Protein AF-A0A937TSB7-F1 (afdb_monomer_lite)

Structure (mmCIF, N/CA/C/O backbone):
data_AF-A0A937TSB7-F1
#
_entry.id   AF-A0A937TSB7-F1
#
loop_
_atom_site.group_PDB
_atom_site.id
_atom_site.type_symbol
_atom_site.label_atom_id
_atom_site.label_alt_id
_atom_site.label_comp_id
_atom_site.label_asym_id
_atom_site.label_entity_id
_atom_site.label_seq_id
_atom_site.pdbx_PDB_ins_code
_atom_site.Cartn_x
_atom_site.Cartn_y
_atom_site.Cartn_z
_atom_site.occupancy
_atom_site.B_iso_or_equiv
_atom_site.auth_seq_id
_atom_site.auth_comp_id
_atom_site.auth_asym_id
_atom_site.auth_atom_id
_atom_site.pdbx_PDB_model_num
ATOM 1 N N . MET A 1 1 ? -65.345 5.703 58.751 1.00 45.28 1 MET A N 1
ATOM 2 C CA . MET A 1 1 ? -63.980 5.934 58.237 1.00 45.28 1 MET A CA 1
ATOM 3 C C . MET A 1 1 ? -63.883 5.206 56.911 1.00 45.28 1 MET A C 1
ATOM 5 O O . MET A 1 1 ? -63.643 4.007 56.901 1.00 45.28 1 MET A O 1
ATOM 9 N N . GLU A 1 2 ? -64.194 5.893 55.814 1.00 49.22 2 GLU A N 1
ATOM 10 C CA . GLU A 1 2 ? -63.988 5.342 54.473 1.00 49.22 2 GLU A CA 1
ATOM 11 C C . GLU A 1 2 ? -62.492 5.393 54.180 1.00 49.22 2 GLU A C 1
ATOM 13 O O . GLU A 1 2 ? -61.899 6.463 54.052 1.00 49.22 2 GLU A O 1
ATOM 18 N N . VAL A 1 3 ? -61.857 4.224 54.179 1.00 56.31 3 VAL A N 1
ATOM 19 C CA . VAL A 1 3 ? -60.467 4.093 53.753 1.00 56.31 3 VAL A CA 1
ATOM 20 C C . VAL A 1 3 ? -60.455 4.343 52.250 1.00 56.31 3 VAL A C 1
ATOM 22 O O . VAL A 1 3 ? -61.058 3.586 51.492 1.00 56.31 3 VAL A O 1
ATOM 25 N N . ASN A 1 4 ? -59.810 5.434 51.840 1.00 58.97 4 ASN A N 1
ATOM 26 C CA . ASN A 1 4 ? -59.728 5.883 50.456 1.00 58.97 4 ASN A CA 1
ATOM 27 C C . ASN A 1 4 ? -58.975 4.823 49.631 1.00 58.97 4 ASN A C 1
ATOM 29 O O . ASN A 1 4 ? -57.746 4.765 49.618 1.00 58.97 4 ASN A O 1
ATOM 33 N N . THR A 1 5 ? -59.714 3.935 48.970 1.00 61.91 5 THR A N 1
ATOM 34 C CA . THR A 1 5 ? -59.184 2.807 48.183 1.00 61.91 5 THR A CA 1
ATOM 35 C C . THR A 1 5 ? -58.285 3.269 47.034 1.00 61.91 5 THR A C 1
ATOM 37 O O . THR A 1 5 ? -57.380 2.540 46.627 1.00 61.91 5 THR A O 1
ATOM 40 N N . LEU A 1 6 ? -58.479 4.506 46.566 1.00 63.22 6 LEU A N 1
ATOM 41 C CA . LEU A 1 6 ? -57.620 5.168 45.588 1.00 63.22 6 LEU A CA 1
ATOM 42 C C . LEU A 1 6 ? -56.193 5.398 46.117 1.00 63.22 6 LEU A C 1
ATOM 44 O O . LEU A 1 6 ? -55.239 5.124 45.394 1.00 63.22 6 LEU A O 1
ATOM 48 N N . ASP A 1 7 ? -56.027 5.827 47.372 1.00 66.88 7 ASP A N 1
ATOM 49 C CA . ASP A 1 7 ? -54.698 6.065 47.964 1.00 66.88 7 ASP A CA 1
ATOM 50 C C . ASP A 1 7 ? -53.915 4.760 48.141 1.00 66.88 7 ASP A C 1
ATOM 52 O O . ASP A 1 7 ? -52.712 4.703 47.879 1.00 66.88 7 ASP A O 1
ATOM 56 N N . VAL A 1 8 ? -54.606 3.680 48.517 1.00 72.06 8 VAL A N 1
ATOM 57 C CA . VAL A 1 8 ? -54.001 2.347 48.671 1.00 72.06 8 VAL A CA 1
ATOM 58 C C . VAL A 1 8 ? -53.564 1.783 47.314 1.00 72.06 8 VAL A C 1
ATOM 60 O O . VAL A 1 8 ? -52.490 1.186 47.206 1.00 72.06 8 VAL A O 1
ATOM 63 N N . PHE A 1 9 ? -54.359 2.005 46.262 1.00 72.44 9 PHE A N 1
ATOM 64 C CA . PHE A 1 9 ? -54.006 1.613 44.898 1.00 72.44 9 PHE A CA 1
ATOM 65 C C . PHE A 1 9 ? -52.768 2.363 44.394 1.00 72.44 9 PHE A C 1
ATOM 67 O O . PHE A 1 9 ? -51.819 1.726 43.933 1.00 72.44 9 PHE A O 1
ATOM 74 N N . TRP A 1 10 ? -52.727 3.693 44.537 1.00 66.81 10 TRP A N 1
ATOM 75 C CA . TRP A 1 10 ? -51.576 4.490 44.107 1.00 66.81 10 TRP A CA 1
ATOM 76 C C . TRP A 1 10 ? -50.312 4.155 44.905 1.00 66.81 10 TRP A C 1
ATOM 78 O O . TRP A 1 10 ? -49.263 3.940 44.300 1.00 66.81 10 TRP A O 1
ATOM 88 N N . GLN A 1 11 ? -50.390 4.001 46.232 1.00 71.81 11 GLN A N 1
ATOM 89 C CA . GLN A 1 11 ? -49.241 3.566 47.042 1.00 71.81 11 GLN A CA 1
ATOM 90 C C . GLN A 1 11 ? -48.721 2.181 46.638 1.00 71.81 11 GLN A C 1
ATOM 92 O O . GLN A 1 11 ? -47.508 1.967 46.574 1.00 71.81 11 GLN A O 1
ATOM 97 N N . SER A 1 12 ? -49.619 1.241 46.339 1.00 72.31 12 SER A N 1
ATOM 98 C CA . SER A 1 12 ? -49.245 -0.098 45.876 1.00 72.31 12 SER A CA 1
ATOM 99 C C . SER A 1 12 ? -48.592 -0.061 44.489 1.00 72.31 12 SER A C 1
ATOM 101 O O . SER A 1 12 ? -47.549 -0.683 44.280 1.00 72.31 12 SER A O 1
ATOM 103 N N . LEU A 1 13 ? -49.135 0.741 43.567 1.00 67.38 13 LEU A N 1
ATOM 104 C CA . LEU A 1 13 ? -48.596 0.925 42.220 1.00 67.38 13 LEU A CA 1
ATOM 105 C C . LEU A 1 13 ? -47.207 1.579 42.250 1.00 67.38 13 LEU A C 1
ATOM 107 O O . LEU A 1 13 ? -46.297 1.101 41.578 1.00 67.38 13 LEU A O 1
ATOM 111 N N . PHE A 1 14 ? -47.004 2.619 43.065 1.00 68.44 14 PHE A N 1
ATOM 112 C CA . PHE A 1 14 ? -45.695 3.261 43.220 1.00 68.44 14 PHE A CA 1
ATOM 113 C C . PHE A 1 14 ? -44.668 2.340 43.890 1.00 68.44 14 PHE A C 1
ATOM 115 O O . PHE A 1 14 ? -43.514 2.316 43.467 1.00 68.44 14 PHE A O 1
ATOM 122 N N . ASN A 1 15 ? -45.070 1.520 44.867 1.00 68.75 15 ASN A N 1
ATOM 123 C CA . ASN A 1 15 ? -44.190 0.505 45.456 1.00 68.75 15 ASN A CA 1
ATOM 124 C C . ASN A 1 15 ? -43.838 -0.617 44.469 1.00 68.75 15 ASN A C 1
ATOM 126 O O . ASN A 1 15 ? -42.709 -1.108 44.470 1.00 68.75 15 ASN A O 1
ATOM 130 N N . PHE A 1 16 ? -44.779 -1.022 43.616 1.00 66.06 16 PHE A N 1
ATOM 131 C CA . PHE A 1 16 ? -44.555 -2.010 42.562 1.00 66.06 16 PHE A CA 1
ATOM 132 C C . PHE A 1 16 ? -43.618 -1.466 41.476 1.00 66.06 16 PHE A C 1
ATOM 134 O O . PHE A 1 16 ? -42.624 -2.107 41.138 1.00 66.06 16 PHE A O 1
ATOM 141 N N . LEU A 1 17 ? -43.864 -0.239 41.009 1.00 58.41 17 LEU A N 1
ATOM 142 C CA . LEU A 1 17 ? -42.990 0.463 40.070 1.00 58.41 17 LEU A CA 1
ATOM 143 C C . LEU A 1 17 ? -41.605 0.722 40.673 1.00 58.41 17 LEU A C 1
ATOM 145 O O . LEU A 1 17 ? -40.614 0.517 39.986 1.00 58.41 17 LEU A O 1
ATOM 149 N N . GLY A 1 18 ? -41.505 1.077 41.957 1.00 60.25 18 GLY A N 1
ATOM 150 C CA . GLY A 1 18 ? -40.231 1.218 42.668 1.00 60.25 18 GLY A CA 1
ATOM 151 C C . GLY A 1 18 ? -39.452 -0.098 42.756 1.00 60.25 18 GLY A C 1
ATOM 152 O O . GLY A 1 18 ? -38.250 -0.120 42.499 1.00 60.25 18 GLY A O 1
ATOM 153 N N . LYS A 1 19 ? -40.135 -1.218 43.030 1.00 62.44 19 LYS A N 1
ATOM 154 C CA . LYS A 1 19 ? -39.529 -2.562 43.068 1.00 62.44 19 LYS A CA 1
ATOM 155 C C . LYS A 1 19 ? -39.089 -3.083 41.699 1.00 62.44 19 LYS A C 1
ATOM 157 O O . LYS A 1 19 ? -38.166 -3.887 41.658 1.00 62.44 19 LYS A O 1
ATOM 162 N N . ILE A 1 20 ? -39.716 -2.646 40.606 1.00 60.31 20 ILE A N 1
ATOM 163 C CA . ILE A 1 20 ? -39.336 -3.025 39.233 1.00 60.31 20 ILE A CA 1
ATOM 164 C C . ILE A 1 20 ? -38.275 -2.074 38.667 1.00 60.31 20 ILE A C 1
ATOM 166 O O . ILE A 1 20 ? -37.319 -2.514 38.037 1.00 60.31 20 ILE A O 1
ATOM 170 N N . ALA A 1 21 ? -38.388 -0.772 38.929 1.00 56.16 21 ALA A N 1
ATOM 171 C CA . ALA A 1 21 ? -37.456 0.230 38.427 1.00 56.16 21 ALA A CA 1
ATOM 172 C C . ALA A 1 21 ? -36.057 0.092 39.048 1.00 56.16 21 ALA A C 1
ATOM 174 O O . ALA A 1 21 ? -35.066 0.210 38.327 1.00 56.16 21 ALA A O 1
ATOM 175 N N . LEU A 1 22 ? -35.951 -0.211 40.351 1.00 56.69 22 LEU A N 1
ATOM 176 C CA . LEU A 1 22 ? -34.654 -0.381 41.021 1.00 56.69 22 LEU A CA 1
ATOM 177 C C . LEU A 1 22 ? -33.755 -1.476 40.409 1.00 56.69 22 LEU A C 1
ATOM 179 O O . LEU A 1 22 ? -32.578 -1.192 40.215 1.00 56.69 22 LEU A O 1
ATOM 183 N N . PRO A 1 23 ? -34.236 -2.692 40.086 1.00 58.09 23 PRO A N 1
ATOM 184 C CA . PRO A 1 23 ? -33.421 -3.715 39.422 1.00 58.09 23 PRO A CA 1
ATOM 185 C C . PRO A 1 23 ? -33.215 -3.466 37.918 1.00 58.09 23 PRO A C 1
ATOM 187 O O . PRO A 1 23 ? -32.215 -3.917 37.356 1.00 58.09 23 PRO A O 1
ATOM 190 N N . CYS A 1 24 ? -34.095 -2.708 37.253 1.00 59.84 24 CYS A N 1
ATOM 191 C CA . CYS A 1 24 ? -33.927 -2.355 35.840 1.00 59.84 24 CYS A CA 1
ATOM 192 C C . CYS A 1 24 ? -32.843 -1.289 35.602 1.00 59.84 24 CYS A C 1
ATOM 194 O O . CYS A 1 24 ? -32.210 -1.299 34.545 1.00 59.84 24 CYS A O 1
ATOM 196 N N . ILE A 1 25 ? -32.584 -0.397 36.566 1.00 64.00 25 ILE A N 1
ATOM 197 C CA . ILE A 1 25 ? -31.557 0.653 36.441 1.00 64.00 25 ILE A CA 1
ATOM 198 C C . ILE A 1 25 ? -30.133 0.060 36.314 1.00 64.00 25 ILE A C 1
ATOM 200 O O . ILE A 1 25 ? -29.445 0.412 35.353 1.00 64.00 25 ILE A O 1
ATOM 204 N N . PRO A 1 26 ? -29.675 -0.871 37.182 1.00 66.69 26 PRO A N 1
ATOM 205 C CA . PRO A 1 26 ? -28.391 -1.556 37.026 1.00 66.69 26 PRO A CA 1
ATOM 206 C C . PRO A 1 26 ? -28.300 -2.376 35.740 1.00 66.69 26 PRO A C 1
ATOM 208 O O . PRO A 1 26 ? -27.251 -2.378 35.103 1.00 66.69 26 PRO A O 1
ATOM 211 N N . PHE A 1 27 ? -29.390 -3.036 35.328 1.00 65.75 27 PHE A N 1
ATOM 212 C CA . PHE A 1 27 ? -29.427 -3.811 34.084 1.00 65.75 27 PHE A CA 1
ATOM 213 C C . PHE A 1 27 ? -29.255 -2.914 32.851 1.00 65.75 27 PHE A C 1
ATOM 215 O O . PHE A 1 27 ? -28.420 -3.192 31.994 1.00 65.75 27 PHE A O 1
ATOM 222 N N . TYR A 1 28 ? -29.976 -1.793 32.784 1.00 69.94 28 TYR A N 1
ATOM 223 C CA . TYR A 1 28 ? -29.848 -0.813 31.705 1.00 69.94 28 TYR A CA 1
ATOM 224 C C . TYR A 1 28 ? -28.469 -0.137 31.690 1.00 69.94 28 TYR A C 1
ATOM 226 O O . TYR A 1 28 ? -27.864 0.019 30.629 1.00 69.94 28 TYR A O 1
ATOM 234 N N . LEU A 1 29 ? -27.932 0.230 32.859 1.00 68.00 29 LEU A N 1
ATOM 235 C CA . LEU A 1 29 ? -26.5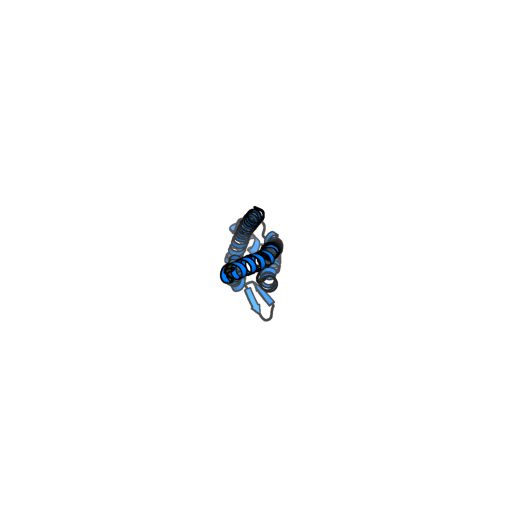74 0.770 32.974 1.00 68.00 29 LEU A CA 1
ATOM 236 C C . LEU A 1 29 ? -25.524 -0.260 32.538 1.00 68.00 29 LEU A C 1
ATOM 238 O O . LEU A 1 29 ? -24.632 0.084 31.767 1.00 68.00 29 LEU A O 1
ATOM 242 N N . GLY A 1 30 ? -25.660 -1.517 32.966 1.00 66.75 30 GLY A N 1
ATOM 243 C CA . GLY A 1 30 ? -24.797 -2.628 32.570 1.00 66.75 30 GLY A CA 1
ATOM 244 C C . GLY A 1 30 ? -24.846 -2.900 31.068 1.00 66.75 30 GLY A C 1
ATOM 245 O O . GLY A 1 30 ? -23.798 -2.986 30.433 1.00 66.75 30 GLY A O 1
ATOM 246 N N . TRP A 1 31 ? -26.041 -2.927 30.473 1.00 73.31 31 TRP A N 1
ATOM 247 C CA . TRP A 1 31 ? -26.232 -3.031 29.023 1.00 73.31 31 TRP A CA 1
ATOM 248 C C . TRP A 1 31 ? -25.556 -1.872 28.290 1.00 73.31 31 TRP A C 1
ATOM 250 O O . TRP A 1 31 ? -24.817 -2.077 27.329 1.00 73.31 31 TRP A O 1
ATOM 260 N N . LYS A 1 32 ? -25.774 -0.633 28.742 1.00 68.75 32 LYS A N 1
ATOM 261 C CA . LYS A 1 32 ? -25.209 0.563 28.106 1.00 68.75 32 LYS A CA 1
ATOM 262 C C . LYS A 1 32 ? -23.683 0.600 28.212 1.00 68.75 32 LYS A C 1
ATOM 264 O O . LYS A 1 32 ? -23.017 1.002 27.261 1.00 68.75 32 LYS A O 1
ATOM 269 N N . LEU A 1 33 ? -23.121 0.180 29.345 1.00 68.50 33 LEU A N 1
ATOM 270 C CA . LEU A 1 33 ? -21.675 0.043 29.534 1.00 68.50 33 LEU A CA 1
ATOM 271 C C . LEU A 1 33 ? -21.109 -1.089 28.669 1.00 68.50 33 LEU A C 1
ATOM 273 O O . LEU A 1 33 ? -20.098 -0.882 28.008 1.00 68.50 33 LEU A O 1
ATOM 277 N N . SER A 1 34 ? -21.793 -2.233 28.594 1.00 72.62 34 SER A N 1
ATOM 278 C CA . SER A 1 34 ? -21.432 -3.354 27.718 1.00 72.62 34 SER A CA 1
ATOM 279 C C . SER A 1 34 ? -21.415 -2.938 26.246 1.00 72.62 34 SER A C 1
ATOM 281 O O . SER A 1 34 ? -20.419 -3.167 25.564 1.00 72.62 34 SER A O 1
ATOM 283 N N . GLN A 1 35 ? -22.446 -2.229 25.774 1.00 72.56 35 GLN A N 1
ATOM 284 C CA . GLN A 1 35 ? -22.472 -1.688 24.415 1.00 72.56 35 GLN A CA 1
ATOM 285 C C . GLN A 1 35 ? -21.349 -0.680 24.170 1.00 72.56 35 GLN A C 1
ATOM 287 O O . GLN A 1 35 ? -20.709 -0.730 23.124 1.00 72.56 35 GLN A O 1
ATOM 292 N N . LYS A 1 36 ? -21.064 0.214 25.125 1.00 74.56 36 LYS A N 1
ATOM 293 C CA . LYS A 1 36 ? -19.937 1.151 25.006 1.00 74.56 36 LYS A CA 1
ATOM 294 C C . LYS A 1 36 ? -18.596 0.425 24.894 1.00 74.56 36 LYS A C 1
ATOM 296 O O . LYS A 1 36 ? -17.787 0.797 24.049 1.00 74.56 36 LYS A O 1
ATOM 301 N N . THR A 1 37 ? -18.368 -0.601 25.711 1.00 74.81 37 THR A N 1
ATOM 302 C CA . THR A 1 37 ? -17.149 -1.419 25.653 1.00 74.81 37 THR A CA 1
ATOM 303 C C . THR A 1 37 ? -17.055 -2.169 24.330 1.00 74.81 37 THR A C 1
ATOM 305 O O . THR A 1 37 ? -16.008 -2.132 23.695 1.00 74.81 37 THR A O 1
ATOM 308 N N . PHE A 1 38 ? -18.156 -2.768 23.873 1.00 76.94 38 PHE A N 1
ATOM 309 C CA . PHE A 1 38 ? -18.225 -3.461 22.588 1.00 76.94 38 PHE A CA 1
ATOM 310 C C . PHE A 1 38 ? -17.914 -2.526 21.412 1.00 76.94 38 PHE A C 1
ATOM 312 O O . PHE A 1 38 ? -17.071 -2.845 20.580 1.00 76.94 38 PHE A O 1
ATOM 319 N N . ILE A 1 39 ? -18.523 -1.336 21.371 1.00 80.31 39 ILE A N 1
ATOM 320 C CA . ILE A 1 39 ? -18.247 -0.328 20.336 1.00 80.31 39 ILE A CA 1
ATOM 321 C C . ILE A 1 39 ? -16.782 0.109 20.392 1.00 80.31 39 ILE A C 1
ATOM 323 O O . ILE A 1 39 ? -16.127 0.185 19.356 1.00 80.31 39 ILE A O 1
ATOM 327 N N . LYS A 1 40 ? -16.240 0.364 21.590 1.00 80.88 40 LYS A N 1
ATOM 328 C CA . LYS A 1 40 ? -14.826 0.727 21.751 1.00 80.88 40 LYS A CA 1
ATOM 329 C C . LYS A 1 40 ? -13.905 -0.376 21.229 1.00 80.88 40 LYS A C 1
ATOM 331 O O . LYS A 1 40 ? -12.926 -0.075 20.555 1.00 80.88 40 LYS A O 1
ATOM 336 N N . GLN A 1 41 ? -14.227 -1.635 21.506 1.00 82.00 41 GLN A N 1
ATOM 337 C CA . GLN A 1 41 ? -13.452 -2.779 21.040 1.00 82.00 41 GLN A CA 1
ATOM 338 C C . GLN A 1 41 ? -13.510 -2.912 19.514 1.00 82.00 41 GLN A C 1
ATOM 340 O O . GLN A 1 41 ? -12.464 -2.992 18.883 1.00 82.00 41 GLN A O 1
ATOM 345 N N . LEU A 1 42 ? -14.695 -2.778 18.913 1.00 81.62 42 LEU A N 1
ATOM 346 C CA . LEU A 1 42 ? -14.865 -2.767 17.457 1.00 81.62 42 LEU A CA 1
ATOM 347 C C . LEU A 1 42 ? -14.065 -1.639 16.780 1.00 81.62 42 LEU A C 1
ATOM 349 O O . LEU A 1 42 ? -13.458 -1.845 15.727 1.00 81.62 42 LEU A O 1
ATOM 353 N N . LEU A 1 43 ? -14.041 -0.446 17.385 1.00 82.38 43 LEU A N 1
ATOM 354 C CA . LEU A 1 43 ? -13.255 0.689 16.894 1.00 82.38 43 LEU A CA 1
ATOM 355 C C . LEU A 1 43 ? -11.749 0.419 16.979 1.00 82.38 43 LEU A C 1
ATOM 357 O O . LEU A 1 43 ? -11.026 0.717 16.030 1.00 82.38 43 LEU A O 1
ATOM 361 N N . LEU A 1 44 ? -11.277 -0.157 18.088 1.00 84.88 44 LEU A N 1
ATOM 362 C CA . LEU A 1 44 ? -9.872 -0.533 18.253 1.00 84.88 44 LEU A CA 1
ATOM 363 C C . LEU A 1 44 ? -9.460 -1.636 17.274 1.00 84.88 44 LEU A C 1
ATOM 365 O O . LEU A 1 44 ? -8.388 -1.536 16.681 1.00 84.88 44 LEU A O 1
ATOM 369 N N . ASP A 1 45 ? -10.314 -2.634 17.055 1.00 86.56 45 ASP A N 1
ATOM 370 C CA . ASP A 1 45 ? -10.072 -3.711 16.093 1.00 86.56 45 ASP A CA 1
ATOM 371 C C . ASP A 1 45 ? -10.014 -3.167 14.662 1.00 86.56 45 ASP A C 1
ATOM 373 O O . ASP A 1 45 ? -9.095 -3.486 13.909 1.00 86.56 45 ASP A O 1
ATOM 377 N N . THR A 1 46 ? -10.933 -2.269 14.300 1.00 88.25 46 THR A N 1
ATOM 378 C CA . THR A 1 46 ? -10.927 -1.603 12.988 1.0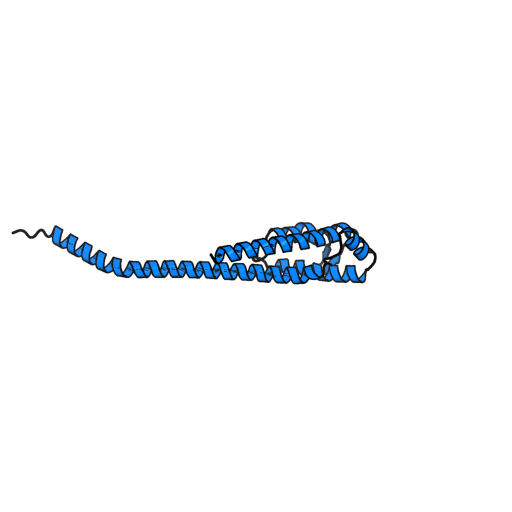0 88.25 46 THR A CA 1
ATOM 379 C C . THR A 1 46 ? -9.670 -0.755 12.798 1.00 88.25 46 THR A C 1
ATOM 381 O O . THR A 1 46 ? -9.041 -0.785 11.740 1.00 88.25 46 THR A O 1
ATOM 384 N N . LEU A 1 47 ? -9.267 -0.012 13.831 1.00 87.44 47 LEU A N 1
ATOM 385 C CA . LEU A 1 47 ? -8.055 0.800 13.803 1.00 87.44 47 LEU A CA 1
ATOM 386 C C . LEU A 1 47 ? -6.797 -0.069 13.679 1.00 87.44 47 LEU A C 1
ATOM 388 O O . LEU A 1 47 ? -5.891 0.276 12.923 1.00 87.44 47 LEU A O 1
ATOM 392 N N . LYS A 1 48 ? -6.755 -1.214 14.367 1.00 89.12 48 LYS A N 1
ATOM 393 C CA . LYS A 1 48 ? -5.677 -2.197 14.235 1.00 89.12 48 LYS A CA 1
ATOM 394 C C . LYS A 1 48 ? -5.570 -2.709 12.798 1.00 89.12 48 LYS A C 1
ATOM 396 O O . LYS A 1 48 ? -4.483 -2.669 12.238 1.00 89.12 48 LYS A O 1
ATOM 401 N N . GLN A 1 49 ? -6.686 -3.091 12.175 1.00 91.62 49 GLN A N 1
ATOM 402 C CA . GLN A 1 49 ? -6.694 -3.538 10.775 1.00 91.62 49 GLN A CA 1
ATOM 403 C C . GLN A 1 49 ? -6.187 -2.453 9.808 1.00 91.62 49 GLN A C 1
ATOM 405 O O . GLN A 1 49 ? -5.455 -2.761 8.869 1.00 91.62 49 GLN A O 1
ATOM 410 N N . ARG A 1 50 ? -6.512 -1.174 10.056 1.00 91.31 50 ARG A N 1
ATOM 411 C CA . ARG A 1 50 ? -5.977 -0.038 9.276 1.00 91.31 50 ARG A CA 1
ATOM 412 C C . ARG A 1 50 ? -4.463 0.126 9.455 1.00 91.31 50 ARG A C 1
ATOM 414 O O . ARG A 1 50 ? -3.756 0.355 8.476 1.00 91.31 50 ARG A O 1
ATOM 421 N N . PHE A 1 51 ? -3.942 -0.038 10.675 1.00 91.00 51 PHE A N 1
ATOM 422 C CA . PHE A 1 51 ? -2.493 -0.042 10.920 1.00 91.00 51 PHE A CA 1
ATOM 423 C C . PHE A 1 51 ? -1.784 -1.229 10.264 1.00 91.00 51 PHE A C 1
ATOM 425 O O . PHE A 1 51 ? -0.712 -1.042 9.690 1.00 91.00 51 PHE A O 1
ATOM 432 N N . ASP A 1 52 ? -2.376 -2.422 10.310 1.00 91.00 52 ASP A N 1
ATOM 433 C CA . ASP A 1 52 ? -1.828 -3.615 9.663 1.00 91.00 52 ASP A CA 1
ATOM 434 C C . ASP A 1 52 ? -1.760 -3.413 8.138 1.00 91.00 52 ASP A C 1
ATOM 436 O O . ASP A 1 52 ? -0.721 -3.658 7.522 1.00 91.00 52 ASP A O 1
ATOM 440 N N . ALA A 1 53 ? -2.816 -2.858 7.529 1.00 91.50 53 ALA A N 1
ATOM 441 C CA . ALA A 1 53 ? -2.821 -2.497 6.111 1.00 91.50 53 ALA A CA 1
ATOM 442 C C . ALA A 1 53 ? -1.743 -1.447 5.773 1.00 91.50 53 ALA A C 1
ATOM 444 O O . ALA A 1 53 ? -0.992 -1.613 4.808 1.00 91.50 53 ALA A O 1
ATOM 445 N N . LEU A 1 54 ? -1.605 -0.396 6.592 1.00 92.38 54 LEU A N 1
ATOM 446 C CA . LEU A 1 54 ? -0.547 0.605 6.434 1.00 92.38 54 LEU A CA 1
ATOM 447 C C . LEU A 1 54 ? 0.852 -0.022 6.538 1.00 92.38 54 LEU A C 1
ATOM 449 O O . LEU A 1 54 ? 1.749 0.350 5.780 1.00 92.38 54 LEU A O 1
ATOM 453 N N . HIS A 1 55 ? 1.056 -0.970 7.454 1.00 90.81 55 HIS A N 1
ATOM 454 C CA . HIS A 1 55 ? 2.338 -1.648 7.627 1.00 90.81 55 HIS A CA 1
ATOM 455 C C . HIS A 1 55 ? 2.743 -2.426 6.370 1.00 90.81 55 HIS A C 1
ATOM 457 O O . HIS A 1 55 ? 3.892 -2.342 5.926 1.00 90.81 55 HIS A O 1
ATOM 463 N N . GLU A 1 56 ? 1.795 -3.123 5.744 1.00 91.31 56 GLU A N 1
ATOM 464 C CA . GLU A 1 56 ? 2.047 -3.816 4.481 1.00 91.31 56 GLU A CA 1
ATOM 465 C C . GLU A 1 56 ? 2.385 -2.851 3.349 1.00 91.31 56 GLU A C 1
ATOM 467 O O . GLU A 1 56 ? 3.367 -3.072 2.637 1.00 91.31 56 GLU A O 1
ATOM 472 N N . ILE A 1 57 ? 1.658 -1.738 3.224 1.00 91.38 57 ILE A N 1
ATOM 473 C CA . ILE A 1 57 ? 1.982 -0.699 2.240 1.00 91.38 57 ILE A CA 1
ATOM 474 C C . ILE A 1 57 ? 3.397 -0.155 2.479 1.00 91.38 57 ILE A C 1
ATOM 476 O O . ILE A 1 57 ? 4.199 -0.066 1.545 1.00 91.38 57 ILE A O 1
ATOM 480 N N . LYS A 1 58 ? 3.739 0.166 3.734 1.00 90.62 58 LYS A N 1
ATOM 481 C CA . LYS A 1 58 ? 5.078 0.639 4.117 1.00 90.62 58 LYS A CA 1
ATOM 482 C C . LYS A 1 58 ? 6.161 -0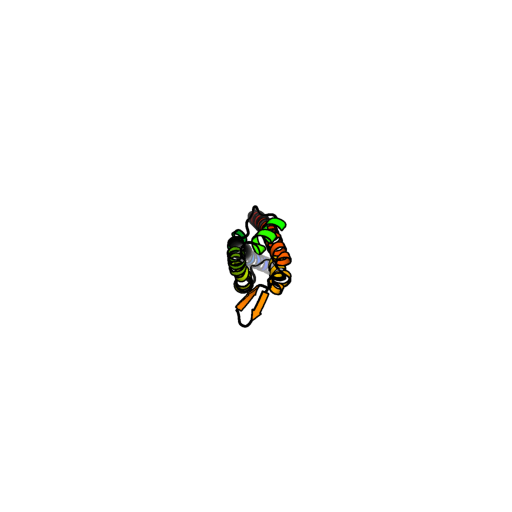.362 3.727 1.00 90.62 58 LYS A C 1
ATOM 484 O O . LYS A 1 58 ? 7.221 0.054 3.265 1.00 90.62 58 LYS A O 1
ATOM 489 N N . SER A 1 59 ? 5.909 -1.664 3.866 1.00 90.00 59 SER A N 1
ATOM 490 C CA . SER A 1 59 ? 6.867 -2.707 3.476 1.00 90.00 59 SER A CA 1
ATOM 491 C C . SER A 1 59 ? 7.190 -2.689 1.974 1.00 90.00 59 SER A C 1
ATOM 493 O O . SER A 1 59 ? 8.345 -2.882 1.580 1.00 90.00 59 SER A O 1
ATOM 495 N N . VAL A 1 60 ? 6.193 -2.383 1.135 1.00 89.12 60 VAL A N 1
ATOM 496 C CA . VAL A 1 60 ? 6.360 -2.246 -0.316 1.00 89.12 60 VAL A CA 1
ATOM 497 C C . VAL A 1 60 ? 7.109 -0.953 -0.639 1.00 89.12 60 VAL A C 1
ATOM 499 O O . VAL A 1 60 ? 8.123 -0.990 -1.342 1.00 89.12 60 VAL A O 1
ATOM 502 N N . ILE A 1 61 ? 6.666 0.167 -0.060 1.00 87.31 61 ILE A N 1
ATOM 503 C CA . ILE A 1 61 ? 7.199 1.513 -0.316 1.00 87.31 61 ILE A CA 1
ATOM 504 C C . ILE A 1 61 ? 8.622 1.704 0.209 1.00 87.31 61 ILE A C 1
ATOM 506 O O . ILE A 1 61 ? 9.386 2.438 -0.405 1.00 87.31 61 ILE A O 1
ATOM 510 N N . ARG A 1 62 ? 9.037 1.008 1.276 1.00 82.81 62 ARG A N 1
ATOM 511 C CA . ARG A 1 62 ? 10.407 1.082 1.829 1.00 82.81 62 ARG A CA 1
ATOM 512 C C . ARG A 1 62 ? 11.504 0.772 0.801 1.00 82.81 62 ARG A C 1
ATOM 514 O O . ARG A 1 62 ? 12.657 1.134 1.007 1.00 82.81 62 ARG A O 1
ATOM 521 N N . ASN A 1 63 ? 11.159 0.093 -0.290 1.00 78.25 63 ASN A N 1
ATOM 522 C CA . ASN A 1 63 ? 12.098 -0.237 -1.364 1.00 78.25 63 ASN A CA 1
ATOM 523 C C . ASN A 1 63 ? 12.312 0.906 -2.355 1.00 78.25 63 ASN A C 1
ATOM 525 O O . ASN A 1 63 ? 13.230 0.836 -3.167 1.00 78.25 63 ASN A O 1
ATOM 529 N N . ILE A 1 64 ? 11.482 1.947 -2.290 1.00 83.62 64 ILE A N 1
ATOM 530 C CA . ILE A 1 64 ? 11.754 3.215 -2.950 1.00 83.62 64 ILE A CA 1
ATOM 531 C C . ILE A 1 64 ? 12.884 3.876 -2.156 1.00 83.62 64 ILE A C 1
ATOM 533 O O . ILE A 1 64 ? 12.704 4.123 -0.960 1.00 83.62 64 ILE A O 1
ATOM 537 N N . PRO A 1 65 ? 14.036 4.174 -2.781 1.00 79.25 65 PRO A N 1
ATOM 538 C CA . PRO A 1 65 ? 15.147 4.810 -2.091 1.00 79.25 65 PRO A CA 1
ATOM 539 C C . PRO A 1 65 ? 14.689 6.099 -1.382 1.00 79.25 65 PRO A C 1
ATOM 541 O O . PRO A 1 65 ? 14.070 6.965 -2.021 1.00 79.25 65 PRO A O 1
ATOM 544 N N . PRO A 1 66 ? 14.930 6.227 -0.064 1.00 75.06 66 PRO A N 1
ATOM 545 C CA . PRO A 1 66 ? 14.497 7.399 0.689 1.00 75.06 66 PRO A CA 1
ATOM 546 C C . PRO A 1 66 ? 15.312 8.639 0.317 1.00 75.06 66 PRO A C 1
ATOM 548 O O . PRO A 1 66 ? 14.746 9.726 0.261 1.00 75.06 66 PRO A O 1
ATOM 551 N N . ASP A 1 67 ? 16.588 8.448 -0.019 1.00 81.75 67 ASP A N 1
ATOM 552 C CA . ASP A 1 67 ? 17.570 9.526 -0.184 1.00 81.75 67 ASP A CA 1
ATOM 553 C C . ASP A 1 67 ? 17.647 10.073 -1.614 1.00 81.75 67 ASP A C 1
ATOM 555 O O . ASP A 1 67 ? 18.348 11.049 -1.859 1.00 81.75 67 ASP A O 1
ATOM 559 N N . LEU A 1 68 ? 16.943 9.449 -2.564 1.00 82.00 68 LEU A N 1
ATOM 560 C CA . LEU A 1 68 ? 16.923 9.919 -3.946 1.00 82.00 68 LEU A CA 1
ATOM 561 C C . LEU A 1 68 ? 15.823 10.958 -4.132 1.00 82.00 68 LEU A C 1
ATOM 563 O O . LEU A 1 68 ? 14.639 10.693 -3.886 1.00 82.00 68 LEU A O 1
ATOM 567 N N . SER A 1 69 ? 16.221 12.118 -4.644 1.00 85.12 69 SER A N 1
ATOM 568 C CA . SER A 1 69 ? 15.301 13.079 -5.236 1.00 85.12 69 SER A CA 1
ATOM 569 C C . SER A 1 69 ? 14.607 12.474 -6.458 1.00 85.12 69 SER A C 1
ATOM 571 O O . SER A 1 69 ? 15.081 11.517 -7.074 1.00 85.12 69 SER A O 1
ATOM 573 N N . ARG A 1 70 ? 13.480 13.064 -6.863 1.00 86.81 70 ARG A N 1
ATOM 574 C CA . ARG A 1 70 ? 12.751 12.662 -8.074 1.00 86.81 70 ARG A CA 1
ATOM 575 C C . ARG A 1 70 ? 13.649 12.578 -9.311 1.00 86.81 70 ARG A C 1
ATOM 577 O O . ARG A 1 70 ? 13.536 11.625 -10.071 1.00 86.81 70 ARG A O 1
ATOM 584 N N . LYS A 1 71 ? 14.537 13.559 -9.507 1.00 88.19 71 LYS A N 1
ATOM 585 C CA . LYS A 1 71 ? 15.451 13.596 -10.660 1.00 88.19 71 LYS A CA 1
ATOM 586 C C . LYS A 1 71 ? 16.427 12.423 -10.630 1.00 88.19 71 LYS A C 1
ATOM 588 O O . LYS A 1 71 ? 16.515 11.687 -11.601 1.00 88.19 71 LYS A O 1
ATOM 593 N N . GLU A 1 72 ? 17.058 12.182 -9.484 1.00 89.69 72 GLU A N 1
ATOM 594 C CA . GLU A 1 72 ? 17.982 11.054 -9.319 1.00 89.69 72 GLU A CA 1
ATOM 595 C C . GLU A 1 72 ? 17.267 9.702 -9.446 1.00 89.69 72 GLU A C 1
ATOM 597 O O . GLU A 1 72 ? 17.839 8.737 -9.950 1.00 89.69 72 GLU A O 1
ATOM 602 N N . LEU A 1 73 ? 16.001 9.620 -9.021 1.00 89.19 73 LEU A N 1
ATOM 603 C CA . LEU A 1 73 ? 15.175 8.432 -9.215 1.00 89.19 73 LEU A CA 1
ATOM 604 C C . LEU A 1 73 ? 14.889 8.189 -10.703 1.00 89.19 73 LEU A C 1
ATOM 606 O O . LEU A 1 73 ? 15.014 7.052 -11.148 1.00 89.19 73 LEU A O 1
ATOM 610 N N . ILE A 1 74 ? 14.554 9.230 -11.471 1.00 92.31 74 IL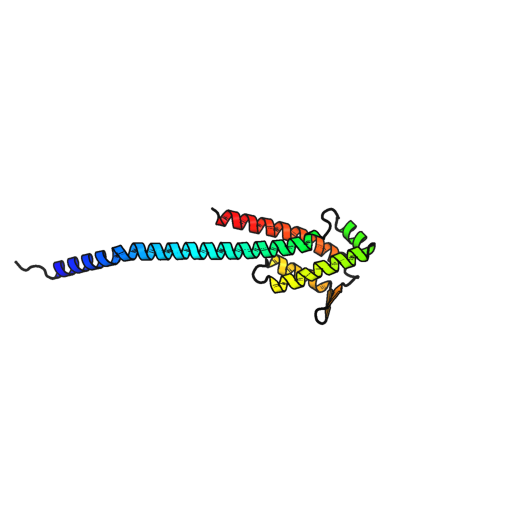E A N 1
ATOM 611 C CA . ILE A 1 74 ? 14.367 9.146 -12.930 1.00 92.31 74 ILE A CA 1
ATOM 612 C C . ILE A 1 74 ? 15.665 8.690 -13.606 1.00 92.31 74 ILE A C 1
ATOM 614 O O . ILE A 1 74 ? 15.651 7.732 -14.380 1.00 92.31 74 ILE A O 1
ATOM 618 N N . ASP A 1 75 ? 16.792 9.321 -13.277 1.00 92.00 75 ASP A N 1
ATOM 619 C CA . ASP A 1 75 ? 18.099 8.985 -13.851 1.00 92.00 75 ASP A CA 1
ATOM 620 C C . ASP A 1 75 ? 18.470 7.528 -13.565 1.00 92.00 75 ASP A C 1
ATOM 622 O O . ASP A 1 75 ? 18.914 6.796 -14.455 1.00 92.00 75 ASP A O 1
ATOM 626 N N . ARG A 1 76 ? 18.219 7.061 -12.338 1.00 91.19 76 ARG A N 1
ATOM 627 C CA . ARG A 1 76 ? 18.466 5.672 -11.944 1.00 91.19 76 ARG A CA 1
ATOM 628 C C . ARG A 1 76 ? 17.524 4.689 -12.635 1.00 91.19 76 ARG A C 1
ATOM 630 O O . ARG A 1 76 ? 17.969 3.629 -13.055 1.00 91.19 76 ARG A O 1
ATOM 637 N N . LEU A 1 77 ? 16.244 5.028 -12.786 1.00 90.75 77 LEU A N 1
ATOM 638 C CA . LEU A 1 77 ? 15.275 4.189 -13.501 1.00 90.75 77 LEU A CA 1
ATOM 639 C C . LEU A 1 77 ? 15.632 4.021 -14.982 1.00 90.75 77 LEU A C 1
ATOM 641 O O . LEU A 1 77 ? 15.393 2.954 -15.543 1.00 90.75 77 LEU A O 1
ATOM 645 N N . ASN A 1 78 ? 16.215 5.052 -15.596 1.00 90.69 78 ASN A N 1
ATOM 646 C CA . ASN A 1 78 ? 16.672 5.012 -16.983 1.00 90.69 78 ASN A CA 1
ATOM 647 C C . ASN A 1 78 ? 18.016 4.287 -17.155 1.00 90.69 78 ASN A C 1
ATOM 649 O O . ASN A 1 78 ? 18.211 3.595 -18.153 1.00 90.69 78 ASN A O 1
ATOM 653 N N . SER A 1 79 ? 18.944 4.452 -16.209 1.00 92.25 79 SER A N 1
ATOM 654 C CA . SER A 1 79 ? 20.309 3.911 -16.311 1.00 92.25 79 SER A CA 1
ATOM 655 C C . SER A 1 79 ? 20.466 2.482 -15.785 1.00 92.25 79 SER A C 1
ATOM 657 O O . SER A 1 79 ? 21.368 1.777 -16.234 1.00 92.25 79 SER A O 1
ATOM 659 N N . ASP A 1 80 ? 19.597 2.036 -14.875 1.00 92.56 80 ASP A N 1
ATOM 660 C CA . ASP A 1 80 ? 19.656 0.718 -14.237 1.00 92.56 80 ASP A CA 1
ATOM 661 C C . ASP A 1 80 ? 18.365 -0.092 -14.505 1.00 92.56 80 ASP A C 1
ATOM 663 O O . ASP A 1 80 ? 17.367 0.024 -13.777 1.00 92.56 80 ASP A O 1
ATOM 667 N N . PRO A 1 81 ? 18.360 -0.943 -15.555 1.00 89.88 81 PRO A N 1
ATOM 668 C CA . PRO A 1 81 ? 17.207 -1.770 -15.905 1.00 89.88 81 PRO A CA 1
ATOM 669 C C . PRO A 1 81 ? 16.804 -2.771 -14.816 1.00 89.88 81 PRO A C 1
ATOM 671 O O . PRO A 1 81 ? 15.615 -3.068 -14.676 1.00 89.88 81 PRO A O 1
ATOM 674 N N . GLU A 1 82 ? 17.761 -3.288 -14.041 1.00 91.94 82 GLU A N 1
ATOM 675 C CA . GLU A 1 82 ? 17.487 -4.238 -12.958 1.00 91.94 82 GLU A CA 1
ATOM 676 C C . GLU A 1 82 ? 16.806 -3.534 -11.783 1.00 91.94 82 GLU A C 1
ATOM 678 O O . GLU A 1 82 ? 15.822 -4.043 -11.236 1.00 91.94 82 GLU A O 1
ATOM 683 N N . PHE A 1 83 ? 17.247 -2.320 -11.444 1.00 91.00 83 PHE A N 1
ATOM 684 C CA . PHE A 1 83 ? 16.553 -1.479 -10.472 1.00 91.00 83 PHE A CA 1
ATOM 685 C C . PHE A 1 83 ? 15.123 -1.157 -10.918 1.00 91.00 83 PHE A C 1
ATOM 687 O O . PHE A 1 83 ? 14.185 -1.349 -10.140 1.00 91.00 83 PHE A O 1
ATOM 694 N N . CYS A 1 84 ? 14.935 -0.731 -12.172 1.00 89.94 84 CYS A N 1
ATOM 695 C CA . CYS A 1 84 ? 13.611 -0.445 -12.726 1.00 89.94 84 CYS A CA 1
ATOM 696 C C . CYS A 1 84 ? 12.688 -1.669 -12.640 1.00 89.94 84 CYS A C 1
ATOM 698 O O . CYS A 1 84 ? 11.572 -1.575 -12.122 1.00 89.94 84 CYS A O 1
ATOM 700 N N . LYS A 1 85 ? 13.168 -2.842 -13.068 1.00 90.38 85 LYS A N 1
ATOM 701 C CA . LYS A 1 85 ? 12.421 -4.104 -13.008 1.00 90.38 85 LYS A CA 1
ATOM 702 C C . LYS A 1 85 ? 12.073 -4.501 -11.572 1.00 90.38 85 LYS A C 1
ATOM 704 O O . LYS A 1 85 ? 10.930 -4.866 -11.299 1.00 90.38 85 LYS A O 1
ATOM 709 N N . SER A 1 86 ? 13.033 -4.402 -10.654 1.00 90.31 86 SER A N 1
ATOM 710 C CA . SER A 1 86 ? 12.849 -4.717 -9.235 1.00 90.31 86 SER A CA 1
ATOM 711 C C . SER A 1 86 ? 11.797 -3.815 -8.586 1.00 90.31 86 SER A C 1
ATOM 713 O O . SER A 1 86 ? 10.850 -4.308 -7.967 1.00 90.31 86 SER A O 1
ATOM 715 N N . LEU A 1 87 ? 11.905 -2.497 -8.781 1.00 89.69 87 LEU A N 1
ATOM 716 C CA . LEU A 1 87 ? 10.961 -1.540 -8.210 1.00 89.69 87 LEU A CA 1
ATOM 717 C C . LEU A 1 87 ? 9.556 -1.716 -8.798 1.00 89.69 87 LEU A C 1
ATOM 719 O O . LEU A 1 87 ? 8.578 -1.758 -8.054 1.00 89.69 87 LEU A O 1
ATOM 723 N N . THR A 1 88 ? 9.464 -1.906 -10.114 1.00 90.31 88 THR A N 1
ATOM 724 C CA . THR A 1 88 ? 8.211 -2.206 -10.820 1.00 90.31 88 THR A CA 1
ATOM 725 C C . THR A 1 88 ? 7.534 -3.451 -10.253 1.00 90.31 88 THR A C 1
ATOM 727 O O . THR A 1 88 ? 6.370 -3.397 -9.857 1.00 90.31 88 THR A O 1
ATOM 730 N N . SER A 1 89 ? 8.272 -4.562 -10.145 1.00 88.94 89 SER A N 1
ATOM 731 C CA . SER A 1 89 ? 7.757 -5.826 -9.609 1.00 88.94 89 SER A CA 1
ATOM 732 C C . SER A 1 89 ? 7.199 -5.672 -8.199 1.00 88.94 89 SER A C 1
ATOM 734 O O . SER A 1 89 ? 6.214 -6.325 -7.858 1.00 88.94 89 SER A O 1
ATOM 736 N N . ARG A 1 90 ? 7.814 -4.823 -7.371 1.00 87.94 90 ARG A N 1
ATOM 737 C CA . ARG A 1 90 ? 7.316 -4.572 -6.019 1.00 87.94 90 ARG A CA 1
ATOM 738 C C . ARG A 1 90 ? 6.109 -3.657 -6.007 1.00 87.94 90 ARG A C 1
ATOM 740 O O . ARG A 1 90 ? 5.178 -3.942 -5.270 1.00 87.94 90 ARG A O 1
ATOM 747 N N . LEU A 1 91 ? 6.077 -2.601 -6.813 1.00 89.94 91 LEU A N 1
ATOM 748 C CA . LEU A 1 91 ? 4.917 -1.708 -6.851 1.00 89.94 91 LEU A CA 1
ATOM 749 C C . LEU A 1 91 ? 3.670 -2.390 -7.420 1.00 89.94 91 LEU A C 1
ATOM 751 O O . LEU A 1 91 ? 2.569 -2.065 -6.987 1.00 89.94 91 LEU A O 1
ATOM 755 N N . ILE A 1 92 ? 3.825 -3.424 -8.252 1.00 90.50 92 ILE A N 1
ATOM 756 C CA . ILE A 1 92 ? 2.708 -4.295 -8.648 1.00 90.50 92 ILE A CA 1
ATOM 757 C C . ILE A 1 92 ? 2.011 -4.925 -7.426 1.00 90.50 92 ILE A C 1
ATOM 759 O O . ILE A 1 92 ? 0.791 -5.095 -7.436 1.00 90.50 92 ILE A O 1
ATOM 763 N N . ARG A 1 93 ? 2.734 -5.197 -6.325 1.00 91.06 93 ARG A N 1
ATOM 764 C CA . ARG A 1 93 ? 2.133 -5.702 -5.075 1.00 91.06 93 ARG A CA 1
ATOM 765 C C . ARG A 1 93 ? 1.057 -4.764 -4.529 1.00 91.06 93 ARG A C 1
ATOM 767 O O . ARG A 1 93 ? 0.124 -5.254 -3.896 1.00 91.06 93 ARG A O 1
ATOM 774 N N . LEU A 1 94 ? 1.150 -3.456 -4.786 1.00 90.62 94 LEU A N 1
ATOM 775 C CA . LEU A 1 94 ? 0.147 -2.487 -4.343 1.00 90.62 94 LEU A CA 1
ATOM 776 C C . LEU A 1 94 ? -1.229 -2.747 -4.972 1.00 90.62 94 LEU A C 1
ATOM 778 O O . LEU A 1 94 ? -2.229 -2.562 -4.287 1.00 90.62 94 LEU A O 1
ATOM 782 N N . PHE A 1 95 ? -1.301 -3.255 -6.209 1.00 89.56 95 PHE A N 1
ATOM 783 C CA . PHE A 1 95 ? -2.575 -3.670 -6.813 1.00 89.56 95 PHE A CA 1
ATOM 784 C C . PHE A 1 95 ? -3.203 -4.856 -6.071 1.00 89.56 95 PHE A C 1
ATOM 786 O O . PHE A 1 95 ? -4.412 -4.884 -5.853 1.00 89.56 95 PHE A O 1
ATOM 793 N N . GLY A 1 96 ? -2.384 -5.818 -5.636 1.00 88.44 96 GLY A N 1
ATOM 794 C CA . GLY A 1 96 ? -2.850 -6.922 -4.794 1.00 88.44 96 GLY A CA 1
ATOM 795 C C . GLY A 1 96 ? -3.339 -6.427 -3.432 1.00 88.44 96 GLY A C 1
ATOM 796 O O . GLY A 1 96 ? -4.448 -6.754 -3.018 1.00 88.44 96 GLY A O 1
ATOM 797 N N . LEU A 1 97 ? -2.557 -5.558 -2.780 1.00 89.25 97 LEU A N 1
ATOM 798 C CA . LEU A 1 97 ? -2.927 -4.964 -1.492 1.00 89.25 97 LEU A CA 1
ATOM 799 C C . LEU A 1 97 ? -4.232 -4.181 -1.577 1.00 89.25 97 LEU A C 1
ATOM 801 O O . LEU A 1 97 ? -5.057 -4.294 -0.673 1.00 89.25 97 LEU A O 1
ATOM 805 N N . ARG A 1 98 ? -4.448 -3.443 -2.673 1.00 89.25 98 ARG A N 1
ATOM 806 C CA . ARG A 1 98 ? -5.710 -2.751 -2.939 1.00 89.25 98 ARG A CA 1
ATOM 807 C C . ARG A 1 98 ? -6.904 -3.695 -2.806 1.00 89.25 98 ARG A C 1
ATOM 809 O O . ARG A 1 98 ? -7.875 -3.346 -2.153 1.00 89.25 98 ARG A O 1
ATOM 816 N N . ASN A 1 99 ? -6.828 -4.888 -3.390 1.00 87.69 99 ASN A N 1
ATOM 817 C CA . ASN A 1 99 ? -7.941 -5.836 -3.382 1.00 87.69 99 ASN A CA 1
ATOM 818 C C . ASN A 1 99 ? -8.059 -6.599 -2.052 1.00 87.69 99 ASN A C 1
ATOM 820 O O . ASN A 1 99 ? -9.164 -6.859 -1.592 1.00 87.69 99 ASN A O 1
ATOM 824 N N . GLU A 1 100 ? -6.934 -6.942 -1.422 1.00 88.00 100 GLU A N 1
ATOM 825 C CA . GLU A 1 100 ? -6.897 -7.738 -0.186 1.00 88.00 100 GLU A CA 1
ATOM 826 C C . GLU A 1 100 ? -7.273 -6.944 1.068 1.00 88.00 100 GLU A C 1
ATOM 828 O O . GLU A 1 100 ? -7.776 -7.513 2.036 1.00 88.00 100 GLU A O 1
ATOM 833 N N . ARG A 1 101 ? -6.980 -5.638 1.083 1.00 86.62 101 ARG A N 1
ATOM 834 C CA . ARG A 1 101 ? -7.070 -4.806 2.290 1.00 86.62 101 ARG A CA 1
ATOM 835 C C . ARG A 1 101 ? -8.269 -3.869 2.314 1.00 86.62 101 ARG A C 1
ATOM 837 O O . ARG A 1 101 ? -8.440 -3.173 3.309 1.00 86.62 101 ARG A O 1
ATOM 844 N N . ILE A 1 102 ? -9.135 -3.865 1.301 1.00 82.62 102 ILE A N 1
ATOM 845 C CA . ILE A 1 102 ? -10.455 -3.221 1.407 1.00 82.62 102 ILE A CA 1
ATOM 846 C C . ILE A 1 102 ? -11.284 -3.974 2.466 1.00 82.62 102 ILE A C 1
ATOM 848 O O . ILE A 1 102 ? -11.345 -5.202 2.411 1.00 82.62 102 ILE A O 1
ATOM 852 N N . PRO A 1 103 ? -11.926 -3.284 3.434 1.00 83.69 103 PRO A N 1
ATOM 853 C CA . PRO A 1 103 ? -12.173 -1.834 3.524 1.00 83.69 103 PRO A CA 1
ATOM 854 C C . PRO A 1 103 ? -11.195 -1.033 4.412 1.00 83.69 103 PRO A C 1
ATOM 856 O O . PRO A 1 103 ? -11.472 0.112 4.749 1.00 83.69 103 PRO A O 1
ATOM 859 N N . PHE A 1 104 ? -10.074 -1.612 4.832 1.00 89.12 104 PHE A N 1
ATOM 860 C CA . PHE A 1 104 ? -9.142 -1.028 5.808 1.00 89.12 104 PHE A CA 1
ATOM 861 C C . PHE A 1 104 ? -8.064 -0.120 5.199 1.00 89.12 104 PHE A C 1
ATOM 863 O O . PHE A 1 104 ? -7.214 0.399 5.921 1.00 89.12 104 PHE A O 1
ATOM 870 N N . LEU A 1 105 ? -8.080 0.074 3.881 1.00 87.69 105 LEU A N 1
ATOM 871 C CA . LEU A 1 105 ? -7.235 1.050 3.202 1.00 87.69 105 LEU A CA 1
ATOM 872 C C . LEU A 1 105 ? -7.854 2.447 3.254 1.00 87.69 105 LEU A C 1
ATOM 874 O O . LEU A 1 105 ? -9.060 2.611 3.079 1.00 87.69 105 LEU A O 1
ATOM 878 N N . GLU A 1 106 ? -7.011 3.465 3.426 1.00 89.06 106 GLU A N 1
ATOM 879 C CA . GLU A 1 106 ? -7.457 4.854 3.318 1.00 89.06 106 GLU A CA 1
ATOM 880 C C . GLU A 1 106 ? -7.886 5.176 1.884 1.00 89.06 106 GLU A C 1
ATOM 882 O O . GLU A 1 106 ? -7.185 4.850 0.923 1.00 89.06 106 GLU A O 1
ATOM 887 N N . SER A 1 107 ? -9.002 5.893 1.746 1.00 89.56 107 SER A N 1
ATOM 888 C CA . SER A 1 107 ? -9.558 6.289 0.447 1.00 89.56 107 SER A CA 1
ATOM 889 C C . SER A 1 107 ? -8.571 7.083 -0.407 1.00 89.56 107 SER A C 1
ATOM 891 O O . SER A 1 107 ? -8.511 6.883 -1.612 1.00 89.56 107 SER A O 1
ATOM 893 N N . GLU A 1 108 ? -7.758 7.940 0.212 1.00 91.75 108 GLU A N 1
ATOM 894 C CA . GLU A 1 108 ? -6.728 8.737 -0.467 1.00 91.75 108 GLU A CA 1
ATOM 895 C C . GLU A 1 108 ? -5.649 7.849 -1.103 1.00 91.75 108 GLU A C 1
ATOM 897 O O . GLU A 1 108 ? -5.153 8.149 -2.188 1.00 91.75 108 GLU A O 1
ATOM 902 N N . PHE A 1 109 ? -5.300 6.734 -0.451 1.00 91.31 109 PHE A N 1
ATOM 903 C CA . PHE A 1 109 ? -4.332 5.784 -0.991 1.00 91.31 109 PHE A CA 1
ATOM 904 C C . PHE A 1 109 ? -4.941 4.960 -2.123 1.00 91.31 109 PHE A C 1
ATOM 906 O O . PHE A 1 109 ? -4.291 4.776 -3.147 1.00 91.31 109 PHE A O 1
ATOM 913 N N . ILE A 1 110 ? -6.195 4.520 -1.978 1.00 90.56 110 ILE A N 1
ATOM 914 C CA . ILE A 1 110 ? -6.935 3.845 -3.058 1.00 90.56 110 ILE A CA 1
ATOM 915 C C . ILE A 1 110 ? -7.000 4.753 -4.292 1.00 90.56 110 ILE A C 1
ATOM 917 O O . ILE A 1 110 ? -6.635 4.333 -5.385 1.00 90.56 110 ILE A O 1
ATOM 921 N N . ASP A 1 111 ? -7.366 6.020 -4.098 1.00 91.56 111 ASP A N 1
ATOM 922 C CA . ASP A 1 111 ? -7.410 7.021 -5.160 1.00 91.56 111 ASP A CA 1
ATOM 923 C C . ASP A 1 111 ? -6.052 7.210 -5.844 1.00 91.56 111 ASP A C 1
ATOM 925 O O . ASP A 1 111 ? -5.994 7.340 -7.068 1.00 91.56 111 ASP A O 1
ATOM 929 N N . LEU A 1 112 ? -4.959 7.221 -5.074 1.00 92.56 112 LEU A N 1
ATOM 930 C CA . LEU A 1 112 ? -3.609 7.308 -5.626 1.00 92.56 112 LEU A CA 1
ATOM 931 C C . LEU A 1 112 ? -3.294 6.088 -6.508 1.00 92.56 112 LEU A C 1
ATOM 933 O O . LEU A 1 112 ? -2.754 6.249 -7.602 1.00 92.56 112 LEU A O 1
ATOM 937 N N . LEU A 1 113 ? -3.645 4.876 -6.070 1.00 91.50 113 LEU A N 1
ATOM 938 C CA . LEU A 1 113 ? -3.420 3.665 -6.864 1.00 91.50 113 LEU A CA 1
ATOM 939 C C . LEU A 1 113 ? -4.226 3.689 -8.167 1.00 91.50 113 LEU A C 1
ATOM 941 O O . LEU A 1 113 ? -3.653 3.512 -9.241 1.00 91.50 113 LEU A O 1
ATOM 945 N N . ASP A 1 114 ? -5.519 3.982 -8.083 1.00 90.25 114 ASP A N 1
ATOM 946 C CA . ASP A 1 114 ? -6.436 3.897 -9.224 1.00 90.25 114 ASP A CA 1
ATOM 947 C C . ASP A 1 114 ? -6.143 4.983 -10.261 1.00 90.25 114 ASP A C 1
ATOM 949 O O . ASP A 1 114 ? -6.120 4.741 -11.465 1.00 90.25 114 ASP A O 1
ATOM 953 N N . LYS A 1 115 ? -5.875 6.209 -9.802 1.00 91.94 115 LYS A N 1
ATOM 954 C CA . LYS A 1 115 ? -5.704 7.360 -10.698 1.00 91.94 115 LYS A CA 1
ATOM 955 C C . LYS A 1 115 ? -4.275 7.515 -11.199 1.00 91.94 115 LYS A C 1
ATOM 957 O O . LYS A 1 115 ? -4.076 8.105 -12.259 1.00 91.94 115 LYS A O 1
ATOM 962 N N . ARG A 1 116 ? -3.272 7.072 -10.428 1.00 92.38 116 ARG A N 1
ATOM 963 C CA . ARG A 1 116 ? -1.856 7.354 -10.724 1.00 92.38 116 ARG A CA 1
ATOM 964 C C . ARG A 1 116 ? -1.020 6.114 -10.970 1.00 92.38 116 ARG A C 1
ATOM 966 O O . ARG A 1 116 ? -0.135 6.210 -11.809 1.00 92.38 116 ARG A O 1
ATOM 973 N N . LEU A 1 117 ? -1.268 4.993 -10.291 1.00 90.62 117 LEU A N 1
ATOM 974 C CA . LEU A 1 117 ? -0.485 3.773 -10.510 1.00 90.62 117 LEU A CA 1
ATOM 975 C C . LEU A 1 117 ? -1.016 2.969 -11.695 1.00 90.62 117 LEU A C 1
ATOM 977 O O . LEU A 1 117 ? -0.234 2.592 -12.562 1.00 90.62 117 LEU A O 1
ATOM 981 N N . GLU A 1 118 ? -2.327 2.729 -11.756 1.00 89.31 118 GLU A N 1
ATOM 982 C CA . GLU A 1 118 ? -2.963 1.914 -12.801 1.00 89.31 118 GLU A CA 1
ATOM 983 C C . GLU A 1 118 ? -2.595 2.351 -14.234 1.00 89.31 118 GLU A C 1
ATOM 985 O O . GLU A 1 118 ? -2.174 1.497 -15.020 1.00 89.31 118 GLU A O 1
ATOM 990 N N . PRO A 1 119 ? -2.605 3.657 -14.583 1.00 92.00 119 PRO A N 1
ATOM 991 C CA . PRO A 1 119 ? -2.281 4.104 -15.941 1.00 92.00 119 PRO A CA 1
ATOM 992 C C . PRO A 1 119 ? -0.826 3.863 -16.372 1.00 92.00 119 PRO A C 1
ATOM 994 O O . PRO A 1 119 ? -0.521 3.936 -17.564 1.00 92.00 119 PRO A O 1
ATOM 997 N N . LEU A 1 120 ? 0.079 3.594 -15.426 1.00 92.56 120 LEU A N 1
ATOM 998 C CA . LEU A 1 120 ? 1.497 3.323 -15.696 1.00 92.56 120 LEU A CA 1
ATOM 999 C C . LEU A 1 120 ? 1.728 1.896 -16.200 1.00 92.56 120 LEU A C 1
ATOM 1001 O O . LEU A 1 120 ? 2.823 1.569 -16.661 1.00 92.56 120 LEU A O 1
ATOM 1005 N N . PHE A 1 121 ? 0.707 1.044 -16.115 1.00 92.69 121 PHE A N 1
ATOM 1006 C CA . PHE A 1 121 ? 0.781 -0.354 -16.495 1.00 92.69 121 PHE A CA 1
ATOM 1007 C C . PHE A 1 121 ? -0.175 -0.671 -17.648 1.00 92.69 121 PHE A C 1
ATOM 1009 O O . PHE A 1 121 ? -1.177 -0.001 -17.909 1.00 92.69 121 PHE A O 1
ATOM 1016 N N . ILE A 1 122 ? 0.179 -1.698 -18.403 1.00 90.50 122 ILE A N 1
ATOM 1017 C CA . ILE A 1 122 ? -0.730 -2.439 -19.269 1.00 90.50 122 ILE A CA 1
ATOM 1018 C C . ILE A 1 122 ? -1.122 -3.677 -18.469 1.00 90.50 122 ILE A C 1
ATOM 1020 O O . ILE A 1 122 ? -0.247 -4.420 -18.014 1.00 90.50 122 ILE A O 1
ATOM 1024 N N . ILE A 1 123 ? -2.421 -3.847 -18.240 1.00 87.38 123 ILE A N 1
ATOM 1025 C CA . ILE A 1 123 ? -2.968 -4.906 -17.394 1.00 87.38 123 ILE A CA 1
ATOM 1026 C C . ILE A 1 123 ? -3.704 -5.887 -18.297 1.00 87.38 123 ILE A C 1
ATOM 1028 O O . ILE A 1 123 ? -4.761 -5.570 -18.835 1.00 87.38 123 ILE A O 1
ATOM 1032 N N . GLU A 1 124 ? -3.142 -7.082 -18.458 1.00 84.56 124 GLU A N 1
ATOM 1033 C CA . GLU A 1 124 ? -3.705 -8.139 -19.301 1.00 84.56 124 GLU A CA 1
ATOM 1034 C C . GLU A 1 124 ? -3.727 -9.456 -18.527 1.00 84.56 124 GLU A C 1
ATOM 1036 O O . GLU A 1 124 ? -2.681 -9.989 -18.160 1.00 84.56 124 GLU A O 1
ATOM 1041 N N . ASN A 1 125 ? -4.924 -9.994 -18.264 1.00 78.44 125 ASN A N 1
ATOM 1042 C CA . ASN A 1 125 ? -5.124 -11.308 -17.632 1.00 78.44 125 ASN A CA 1
ATOM 1043 C C . ASN A 1 125 ? -4.289 -11.537 -16.349 1.00 78.44 125 ASN A C 1
ATOM 1045 O O . ASN A 1 125 ? -3.746 -12.619 -16.138 1.00 78.44 125 ASN A O 1
ATOM 1049 N N . GLY A 1 126 ? -4.155 -10.513 -15.496 1.00 73.88 126 GLY A N 1
ATOM 1050 C CA . GLY A 1 126 ? -3.371 -10.580 -14.251 1.00 73.88 126 GLY A CA 1
ATOM 1051 C C . GLY A 1 126 ? -1.862 -10.359 -14.421 1.00 73.88 126 GLY A C 1
ATOM 1052 O O . GLY A 1 126 ? -1.123 -10.392 -13.438 1.00 73.88 126 GLY A O 1
ATOM 1053 N N . THR A 1 127 ? -1.402 -10.096 -15.644 1.00 84.31 127 THR A N 1
ATOM 1054 C CA . THR A 1 127 ? -0.037 -9.652 -15.937 1.00 84.31 127 THR A CA 1
ATOM 1055 C C . THR A 1 127 ? 0.014 -8.129 -15.955 1.00 84.31 127 THR A C 1
ATOM 1057 O O . THR A 1 127 ? -0.860 -7.479 -16.526 1.00 84.31 127 THR A O 1
ATOM 1060 N N . TYR A 1 128 ? 1.058 -7.566 -15.349 1.00 87.81 128 TYR A N 1
ATOM 1061 C CA . TYR A 1 128 ? 1.286 -6.127 -15.272 1.00 87.81 128 TYR A CA 1
ATOM 1062 C C . TYR A 1 128 ? 2.572 -5.784 -16.018 1.00 87.81 128 TYR A C 1
ATOM 1064 O O . TYR A 1 128 ? 3.667 -6.148 -15.585 1.00 87.81 128 TYR A O 1
ATOM 1072 N N . ILE A 1 129 ? 2.442 -5.081 -17.140 1.00 89.94 129 ILE A N 1
ATOM 1073 C CA . ILE A 1 129 ? 3.577 -4.663 -17.965 1.00 89.94 129 ILE A CA 1
ATOM 1074 C C . ILE A 1 129 ? 3.761 -3.159 -17.800 1.00 89.94 129 ILE A C 1
ATOM 1076 O O . ILE A 1 129 ? 2.853 -2.383 -18.082 1.00 89.94 129 ILE A O 1
ATOM 1080 N N . PHE A 1 130 ? 4.931 -2.739 -17.328 1.00 91.75 130 PHE A N 1
ATOM 1081 C CA . PHE A 1 130 ? 5.231 -1.324 -17.128 1.00 91.75 130 PHE A CA 1
ATOM 1082 C C . PHE A 1 130 ? 5.467 -0.586 -18.451 1.00 91.75 130 PHE A C 1
ATOM 1084 O O . PHE A 1 130 ? 6.228 -1.047 -19.307 1.00 91.75 130 PHE A O 1
ATOM 1091 N N . ARG A 1 131 ? 4.839 0.584 -18.585 1.00 91.00 131 ARG A N 1
ATOM 1092 C CA . ARG A 1 131 ? 4.982 1.501 -19.719 1.00 91.00 131 ARG A CA 1
ATOM 1093 C C . ARG A 1 131 ? 6.241 2.347 -19.553 1.00 91.00 131 ARG A C 1
ATOM 1095 O O . ARG A 1 131 ? 6.264 3.289 -18.765 1.00 91.00 131 ARG A O 1
ATOM 1102 N N . LYS A 1 132 ? 7.309 2.017 -20.283 1.00 87.75 132 LYS A N 1
ATOM 1103 C CA . LYS A 1 132 ? 8.611 2.702 -20.152 1.00 87.75 132 LYS A CA 1
ATOM 1104 C C . LYS A 1 132 ? 8.550 4.185 -20.516 1.00 87.75 132 LYS A C 1
ATOM 1106 O O . LYS A 1 132 ? 9.306 4.977 -19.969 1.00 87.75 132 LYS A O 1
ATOM 1111 N N . GLU A 1 133 ? 7.632 4.573 -21.391 1.00 91.81 133 GLU A N 1
ATOM 1112 C CA . GLU A 1 133 ? 7.365 5.968 -21.735 1.00 91.81 133 GLU A CA 1
ATOM 1113 C C . GLU A 1 133 ? 6.795 6.787 -20.563 1.00 91.81 133 GLU A C 1
ATOM 1115 O O . GLU A 1 133 ? 6.720 8.007 -20.660 1.00 91.81 133 GLU A O 1
ATOM 1120 N N . LYS A 1 134 ? 6.415 6.127 -19.457 1.00 92.06 134 LYS A N 1
ATOM 1121 C CA . LYS A 1 134 ? 5.851 6.726 -18.242 1.00 92.06 134 LYS A CA 1
ATOM 1122 C C . LYS A 1 134 ? 6.807 6.741 -17.044 1.00 92.06 134 LYS A C 1
ATOM 1124 O O . LYS A 1 134 ? 6.368 6.791 -15.895 1.00 92.06 134 LYS A O 1
ATOM 1129 N N . ILE A 1 135 ? 8.121 6.671 -17.280 1.00 91.06 135 ILE A N 1
ATOM 1130 C CA . ILE A 1 135 ? 9.137 6.669 -16.210 1.00 91.06 135 ILE A CA 1
ATOM 1131 C C . ILE A 1 135 ? 9.062 7.919 -15.327 1.00 91.06 135 ILE A C 1
ATOM 1133 O O . ILE A 1 135 ? 9.210 7.810 -14.108 1.00 91.06 135 ILE A O 1
ATOM 1137 N N . GLU A 1 136 ? 8.796 9.090 -15.905 1.00 91.44 136 GLU A N 1
ATOM 1138 C CA . GLU A 1 136 ? 8.668 10.323 -15.126 1.00 91.44 136 GLU A CA 1
ATOM 1139 C C . GLU A 1 136 ? 7.442 10.280 -14.208 1.00 91.44 136 GLU A C 1
ATOM 1141 O O . GLU A 1 136 ? 7.546 10.560 -13.012 1.00 91.44 136 GLU A O 1
ATOM 1146 N N . GLU A 1 137 ? 6.283 9.867 -14.727 1.00 92.62 137 GLU A N 1
ATOM 1147 C CA . GLU A 1 137 ? 5.073 9.712 -13.920 1.00 92.62 137 GLU A CA 1
ATOM 1148 C C . GLU A 1 137 ? 5.223 8.621 -12.853 1.00 92.62 137 GLU A C 1
ATOM 1150 O O . GLU A 1 137 ? 4.682 8.763 -11.755 1.00 92.62 137 GLU A O 1
ATOM 1155 N N . PHE A 1 138 ? 6.001 7.576 -13.135 1.00 91.06 138 PHE A N 1
ATOM 1156 C CA . PHE A 1 138 ? 6.330 6.522 -12.181 1.00 91.06 138 PHE A CA 1
ATOM 1157 C C . PHE A 1 138 ? 7.216 7.017 -11.036 1.00 91.06 138 PHE A C 1
ATOM 1159 O O . PHE A 1 138 ? 6.941 6.720 -9.871 1.00 91.06 138 PHE A O 1
ATOM 1166 N N . ALA A 1 139 ? 8.232 7.829 -11.332 1.00 90.06 139 ALA A N 1
ATOM 1167 C CA . ALA A 1 139 ? 9.043 8.469 -10.301 1.00 90.06 139 ALA A CA 1
ATOM 1168 C C . ALA A 1 139 ? 8.212 9.448 -9.452 1.00 90.06 139 ALA A C 1
ATOM 1170 O O . ALA A 1 139 ? 8.333 9.453 -8.225 1.00 90.06 139 ALA A O 1
ATOM 1171 N N . ASN A 1 140 ? 7.319 10.218 -10.087 1.00 91.56 140 ASN A N 1
ATOM 1172 C CA . ASN A 1 140 ? 6.386 11.110 -9.392 1.00 91.56 140 ASN A CA 1
ATOM 1173 C C . ASN A 1 140 ? 5.464 10.330 -8.450 1.00 91.56 140 ASN A C 1
ATOM 1175 O O . ASN A 1 140 ? 5.303 10.708 -7.293 1.00 91.56 140 ASN A O 1
ATOM 1179 N N . PHE A 1 141 ? 4.891 9.220 -8.924 1.00 92.50 141 PHE A N 1
ATOM 1180 C CA . PHE A 1 141 ? 4.066 8.342 -8.098 1.00 92.50 141 PHE A CA 1
ATOM 1181 C C . PHE A 1 141 ? 4.843 7.817 -6.884 1.00 92.50 141 PHE A C 1
ATOM 1183 O O . PHE A 1 141 ? 4.328 7.848 -5.771 1.00 92.50 141 PHE A O 1
ATOM 1190 N N . ALA A 1 142 ? 6.082 7.353 -7.074 1.00 89.50 142 ALA A N 1
ATOM 1191 C CA . ALA A 1 142 ? 6.889 6.805 -5.988 1.00 89.50 142 ALA A CA 1
ATOM 1192 C C . ALA A 1 142 ? 7.163 7.846 -4.886 1.00 89.50 142 ALA A C 1
ATOM 1194 O O . ALA A 1 142 ? 7.147 7.520 -3.699 1.00 89.50 142 ALA A O 1
ATOM 1195 N N . GLU A 1 143 ? 7.389 9.103 -5.262 1.00 88.88 143 GLU A N 1
ATOM 1196 C CA . GLU A 1 143 ? 7.526 10.209 -4.313 1.00 88.88 143 GLU A CA 1
ATOM 1197 C C . GLU A 1 143 ? 6.204 10.520 -3.596 1.00 88.88 143 GLU A C 1
ATOM 1199 O O . GLU A 1 143 ? 6.167 10.544 -2.366 1.00 88.88 143 GLU A O 1
ATOM 1204 N N . GLU A 1 144 ? 5.110 10.681 -4.346 1.00 90.94 144 GLU A N 1
ATOM 1205 C CA . GLU A 1 144 ? 3.777 10.955 -3.794 1.00 90.94 144 GLU A CA 1
ATOM 1206 C C . GLU A 1 144 ? 3.325 9.851 -2.823 1.00 90.94 144 GLU A C 1
ATOM 1208 O O . GLU A 1 144 ? 2.824 10.143 -1.737 1.00 90.94 144 GLU A O 1
ATOM 1213 N N . ALA A 1 145 ? 3.566 8.582 -3.162 1.00 91.00 145 ALA A N 1
ATOM 1214 C CA . ALA A 1 145 ? 3.236 7.438 -2.320 1.00 91.00 145 ALA A CA 1
ATOM 1215 C C . ALA A 1 145 ? 4.006 7.458 -0.989 1.00 91.00 145 ALA A C 1
ATOM 1217 O O . ALA A 1 145 ? 3.417 7.176 0.057 1.00 91.00 145 ALA A O 1
ATOM 1218 N N . LYS A 1 146 ? 5.298 7.835 -1.000 1.00 88.81 146 LYS A N 1
ATOM 1219 C CA . LYS A 1 146 ? 6.096 8.008 0.230 1.00 88.81 146 LYS A CA 1
ATOM 1220 C C . LYS A 1 146 ? 5.472 9.068 1.139 1.00 88.81 146 LYS A C 1
ATOM 1222 O O . LYS A 1 146 ? 5.253 8.809 2.324 1.00 88.81 146 LYS A O 1
ATOM 1227 N N . SER A 1 147 ? 5.169 10.240 0.585 1.00 89.88 147 SER A N 1
ATOM 1228 C CA . SER A 1 147 ? 4.586 11.354 1.339 1.00 89.88 147 SER A CA 1
ATOM 1229 C C . SER A 1 147 ? 3.198 11.019 1.885 1.00 89.88 147 SER A C 1
ATOM 1231 O O . SER A 1 147 ? 2.911 11.299 3.050 1.00 89.88 147 SER A O 1
ATOM 1233 N N . LEU A 1 148 ? 2.353 10.377 1.076 1.00 92.56 148 LEU A N 1
ATOM 1234 C CA . LEU A 1 148 ? 1.000 10.010 1.480 1.00 92.56 148 LEU A CA 1
ATOM 1235 C C . LEU A 1 148 ? 1.011 8.996 2.626 1.00 92.56 148 LEU A C 1
ATOM 1237 O O . LEU A 1 148 ? 0.278 9.152 3.596 1.00 92.56 148 LEU A O 1
ATOM 1241 N N . VAL A 1 149 ? 1.884 7.992 2.567 1.00 91.56 149 VAL A N 1
ATOM 1242 C CA . VAL A 1 149 ? 1.999 7.000 3.640 1.00 91.56 149 VAL A CA 1
ATOM 1243 C C . VAL A 1 149 ? 2.467 7.603 4.958 1.00 91.56 149 VAL A C 1
ATOM 1245 O O . VAL A 1 149 ? 1.926 7.239 6.002 1.00 91.56 149 VAL A O 1
ATOM 1248 N N . ALA A 1 150 ? 3.400 8.556 4.928 1.00 90.00 150 ALA A N 1
ATOM 1249 C CA . ALA A 1 150 ? 3.783 9.296 6.129 1.00 90.00 150 ALA A CA 1
ATOM 1250 C C . ALA A 1 150 ? 2.596 10.095 6.704 1.00 90.00 150 ALA A C 1
ATOM 1252 O O . ALA A 1 150 ? 2.350 10.068 7.909 1.00 90.00 150 ALA A O 1
ATOM 1253 N N . SER A 1 151 ? 1.809 10.746 5.841 1.00 92.94 151 SER A N 1
ATOM 1254 C CA . SER A 1 151 ? 0.616 11.494 6.257 1.00 92.94 151 SER A CA 1
ATOM 1255 C C . SER A 1 151 ? -0.461 10.593 6.881 1.00 92.94 151 SER A C 1
ATOM 1257 O O . SER A 1 151 ? -0.998 10.908 7.947 1.00 92.94 151 SER A O 1
ATOM 1259 N N . ILE A 1 152 ? -0.731 9.435 6.269 1.00 92.31 152 ILE A N 1
ATOM 1260 C CA . ILE A 1 152 ? -1.679 8.440 6.788 1.00 92.31 152 ILE A CA 1
ATOM 1261 C C . ILE A 1 152 ? -1.210 7.901 8.143 1.00 92.31 152 ILE A C 1
ATOM 1263 O O . ILE A 1 152 ? -2.012 7.775 9.067 1.00 92.31 152 ILE A O 1
ATOM 1267 N N . GLU A 1 153 ? 0.084 7.617 8.295 1.00 91.44 153 GLU A N 1
ATOM 1268 C CA . GLU A 1 153 ? 0.653 7.160 9.565 1.00 91.44 153 GLU A CA 1
ATOM 1269 C C . GLU A 1 153 ? 0.435 8.174 10.690 1.00 91.44 153 GLU A C 1
ATOM 1271 O O . GLU A 1 153 ? -0.002 7.811 11.789 1.00 91.44 153 GLU A O 1
ATOM 1276 N N . GLU A 1 154 ? 0.682 9.456 10.421 1.00 92.19 154 GLU A N 1
ATOM 1277 C CA . GLU A 1 154 ? 0.410 10.516 11.386 1.00 92.19 154 GLU A CA 1
ATOM 1278 C C . GLU A 1 154 ? -1.075 10.603 11.741 1.00 92.19 154 GLU A C 1
ATOM 1280 O O . GLU A 1 154 ? -1.418 10.716 12.923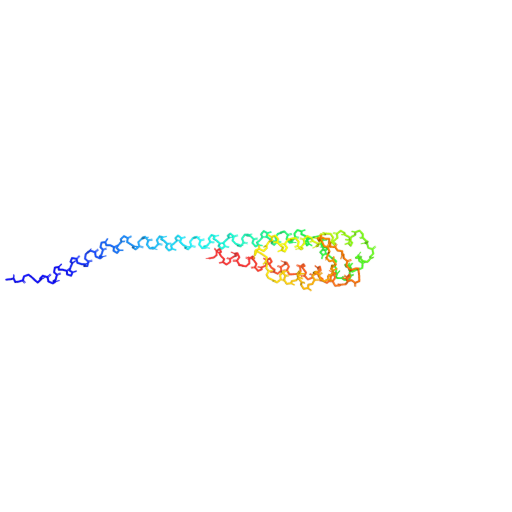 1.00 92.19 154 GLU A O 1
ATOM 1285 N N . LYS A 1 155 ? -1.959 10.531 10.739 1.00 91.94 155 LYS A N 1
ATOM 1286 C CA . LYS A 1 155 ? -3.414 10.557 10.923 1.00 91.94 155 LYS A CA 1
ATOM 1287 C C . LYS A 1 155 ? -3.873 9.408 11.824 1.00 91.94 155 LYS A C 1
ATOM 1289 O O . LYS A 1 155 ? -4.488 9.666 12.859 1.00 91.94 155 LYS A O 1
ATOM 1294 N N . LEU A 1 156 ? -3.499 8.167 11.504 1.00 89.06 156 LEU A N 1
ATOM 1295 C CA . LEU A 1 156 ? -3.852 6.986 12.300 1.00 89.06 156 LEU A CA 1
ATOM 1296 C C . LEU A 1 156 ? -3.277 7.058 13.720 1.00 89.06 156 LEU A C 1
ATOM 1298 O O . LEU A 1 156 ? -3.953 6.711 14.688 1.00 89.06 156 LEU A O 1
ATOM 1302 N N . THR A 1 157 ? -2.054 7.571 13.878 1.00 89.38 157 THR A N 1
ATOM 1303 C CA . THR A 1 157 ? -1.433 7.755 15.199 1.00 89.38 157 THR A CA 1
ATOM 1304 C C . THR A 1 157 ? -2.199 8.769 16.052 1.00 89.38 157 THR A C 1
ATOM 1306 O O . THR A 1 157 ? -2.369 8.569 17.259 1.00 89.38 157 THR A O 1
ATOM 1309 N N . ARG A 1 158 ? -2.688 9.862 15.452 1.00 90.06 158 ARG A N 1
ATOM 1310 C CA . ARG A 1 158 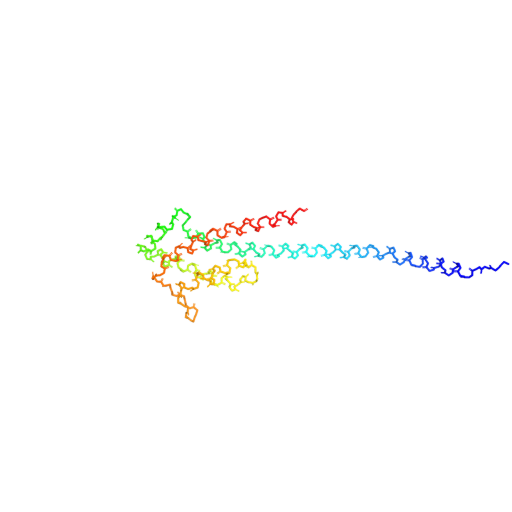? -3.530 10.853 16.145 1.00 90.06 158 ARG A CA 1
ATOM 1311 C C . ARG A 1 158 ? -4.888 10.262 16.520 1.00 90.06 158 ARG A C 1
ATOM 1313 O O . ARG A 1 158 ? -5.321 10.438 17.657 1.00 90.06 158 ARG A O 1
ATOM 1320 N N . GLU A 1 159 ? -5.523 9.526 15.609 1.00 86.88 159 GLU A N 1
ATOM 1321 C CA . GLU A 1 159 ? -6.780 8.817 15.876 1.00 86.88 159 GLU A CA 1
ATOM 1322 C C . GLU A 1 159 ? -6.627 7.828 17.041 1.00 86.88 159 GLU A C 1
ATOM 1324 O O . GLU A 1 159 ? -7.433 7.845 17.970 1.00 86.88 159 GLU A O 1
ATOM 1329 N N . HIS A 1 160 ? -5.544 7.045 17.061 1.00 86.38 160 HIS A N 1
ATOM 1330 C CA . HIS A 1 160 ? -5.244 6.120 18.153 1.00 86.38 160 HIS A CA 1
ATOM 1331 C C . HIS A 1 160 ? -5.108 6.828 19.505 1.00 86.38 160 HIS A C 1
ATOM 1333 O O . HIS A 1 160 ? -5.725 6.423 20.489 1.00 86.38 160 HIS A O 1
ATOM 1339 N N . LYS A 1 161 ? -4.352 7.934 19.553 1.00 84.94 161 LYS A N 1
ATOM 1340 C CA . LYS A 1 161 ? -4.190 8.740 20.775 1.00 84.94 161 LYS A CA 1
ATOM 1341 C C . LYS A 1 161 ? -5.517 9.305 21.282 1.00 84.94 161 LYS A C 1
ATOM 1343 O O . LYS A 1 161 ? -5.704 9.391 22.491 1.00 84.94 161 LYS A O 1
ATOM 1348 N N . ASN A 1 162 ? -6.427 9.680 20.384 1.00 83.62 162 ASN A N 1
ATOM 1349 C CA . ASN A 1 162 ? -7.740 10.204 20.757 1.00 83.62 162 ASN A CA 1
ATOM 1350 C C . ASN A 1 162 ? -8.678 9.119 21.308 1.00 83.62 162 ASN A C 1
ATOM 1352 O O . ASN A 1 162 ? -9.484 9.426 22.173 1.00 83.62 162 ASN A O 1
ATOM 1356 N N . GLN A 1 163 ? -8.557 7.866 20.858 1.00 73.25 163 GLN A N 1
ATOM 1357 C CA . GLN A 1 163 ? -9.353 6.731 21.361 1.00 73.25 163 GLN A CA 1
ATOM 1358 C C . GLN A 1 163 ? -8.873 6.200 22.729 1.00 73.25 163 GLN A C 1
ATOM 1360 O O . GLN A 1 163 ? -9.600 5.473 23.419 1.00 73.25 163 GLN A O 1
ATOM 1365 N N . LEU A 1 164 ? -7.634 6.530 23.111 1.00 64.12 164 LEU A N 1
ATOM 1366 C CA . LEU A 1 164 ? -7.041 6.193 24.410 1.00 64.12 164 LEU A CA 1
ATOM 1367 C C . LEU A 1 164 ? -7.302 7.245 25.502 1.00 64.12 164 LEU A C 1
ATOM 1369 O O . LEU A 1 164 ? -7.086 6.936 26.674 1.00 64.12 164 LEU A O 1
ATOM 1373 N N . LYS A 1 165 ? -7.746 8.453 25.133 1.00 58.34 165 LYS A N 1
ATOM 1374 C CA . LYS A 1 165 ? -8.198 9.499 26.065 1.00 58.34 165 LYS A CA 1
ATOM 1375 C C . LYS A 1 165 ? -9.662 9.298 26.444 1.00 58.34 165 LYS A C 1
ATOM 1377 O O . LYS A 1 165 ? -9.997 9.657 27.592 1.00 58.34 165 LYS A O 1
#

Secondary structure (DSSP, 8-state):
----HHHHHHHHHHHHHHHHHHHHHHHHHHHHHHHHHHHHHHHHHHHHHHHHHHHHHHHHHTTS-SS--HHHHHHHHHH-HHHHHHHHHHHHHHHHHHHHHTTSS-HHHHHHIIIIIGGGEEEETTEEEE-GGGHHHHHHHHHHHHHHHHHHHHHHHHHHHHHH-

Radius of gyration: 29.52 Å; chains: 1; bounding box: 84×25×80 Å

Sequence (165 aa):
MEVNTLDVFWQSLFNFLGKIALPCIPFYLGWKLSQKTFIKQLLLDTLKQRFDALHEIKSVIRNIPPDLSRKELIDRLNSDPEFCKSLTSRLIRLFGLRNERIPFLESEFIDLLDKRLEPLFIIENGTYIFRKEKIEEFANFAEEAKSLVASIEEKLTREHKNQLK

Foldseek 3Di:
DPDPVVVVVVVVVVVVCVVVVVVVVVVVVVVVVVVVVVVLVVVVVLLVLLVVLLVLLCVLLVLPDPPDDLVNQLVCCVPPVVSVVVNLVSVLVVVVSLVVSPPSYDPVSNCLCVVQVVVQFDADPNDTHGDPVCSSSVSVSSVVSVVVSVVSVVVSVVVVVVSVD

pLDDT: mean 82.94, std 11.21, range [45.28, 92.94]